Protein AF-A0A969EBZ7-F1 (afdb_monomer_lite)

Secondary structure (DSSP, 8-state):
----TTTS-HHHHHHHHHHHHHHHHHHHGGGB--STT-SEEEE-TTT-PEEEEEEESSTT---HHHHHHHHHHHHHHHHHHHHTT----GGGEEEEESSS-GGG--HHHHHHHHHH---EEETHHHHHHHHS-TTHHHHHHHHHHHHHHSTT-HHHHHHHHHHHHHSHHHHTS--

Structure (mmCIF, N/CA/C/O backbone):
data_AF-A0A969EBZ7-F1
#
_entry.id   AF-A0A969EBZ7-F1
#
loop_
_atom_site.group_PDB
_atom_site.id
_atom_site.type_symbol
_atom_site.label_atom_id
_atom_site.label_alt_id
_atom_site.label_comp_id
_atom_site.label_asym_id
_atom_site.label_entity_id
_atom_site.label_seq_id
_atom_site.pdbx_PDB_ins_code
_atom_site.Cartn_x
_atom_site.Cartn_y
_atom_site.Cartn_z
_atom_site.occupancy
_atom_site.B_iso_or_equiv
_atom_site.auth_seq_id
_atom_site.auth_comp_id
_atom_site.auth_asym_id
_atom_site.auth_atom_id
_atom_site.pdbx_PDB_model_num
ATOM 1 N N . ALA A 1 1 ? -20.236 5.797 1.857 1.00 33.62 1 ALA A N 1
ATOM 2 C CA . ALA A 1 1 ? -20.352 7.148 2.443 1.00 33.62 1 ALA A CA 1
ATOM 3 C C . ALA A 1 1 ? -20.064 7.073 3.938 1.00 33.62 1 ALA A C 1
ATOM 5 O O . ALA A 1 1 ? -20.933 7.345 4.766 1.00 33.62 1 ALA A O 1
ATOM 6 N N . LEU A 1 2 ? -18.839 6.687 4.295 1.00 38.44 2 LEU A N 1
ATOM 7 C CA . LEU A 1 2 ? -18.379 6.766 5.678 1.00 38.44 2 LEU A CA 1
ATOM 8 C C . LEU A 1 2 ? -17.879 8.194 5.915 1.00 38.44 2 LEU A C 1
ATOM 10 O O . LEU A 1 2 ? -16.693 8.497 5.836 1.00 38.44 2 LEU A O 1
ATOM 14 N N . ILE A 1 3 ? -18.817 9.099 6.211 1.00 38.22 3 ILE A N 1
ATOM 15 C CA . ILE A 1 3 ? -18.550 10.498 6.589 1.00 38.22 3 ILE A CA 1
ATOM 16 C C . ILE A 1 3 ? -18.019 10.567 8.036 1.00 38.22 3 ILE A C 1
ATOM 18 O O . ILE A 1 3 ? -18.500 11.347 8.850 1.00 38.22 3 ILE A O 1
ATOM 22 N N . TYR A 1 4 ? -17.050 9.732 8.403 1.00 45.06 4 TYR A N 1
ATOM 23 C CA . TYR A 1 4 ? -16.485 9.756 9.754 1.00 45.06 4 TYR A CA 1
ATOM 24 C C . TYR A 1 4 ? -15.332 10.765 9.892 1.00 45.06 4 TYR A C 1
ATOM 26 O O . TYR A 1 4 ? -15.375 11.560 10.826 1.00 45.06 4 TYR A O 1
ATOM 34 N N . PRO A 1 5 ? -14.375 10.913 8.952 1.00 42.06 5 PRO A N 1
ATOM 35 C CA . PRO A 1 5 ? -13.277 11.866 9.156 1.00 42.06 5 PRO A CA 1
ATOM 36 C C . PRO A 1 5 ? -13.705 13.340 9.084 1.00 42.06 5 PRO A C 1
ATOM 38 O O . PRO A 1 5 ? -13.056 14.200 9.670 1.00 42.06 5 PRO A O 1
ATOM 41 N N . ARG A 1 6 ? -14.796 13.650 8.367 1.00 38.72 6 ARG A N 1
ATOM 42 C CA . ARG A 1 6 ? -15.255 15.034 8.134 1.00 38.72 6 ARG A CA 1
ATOM 43 C C . ARG A 1 6 ? -16.079 15.634 9.279 1.00 38.72 6 ARG A C 1
ATOM 45 O O . ARG A 1 6 ? -16.202 16.853 9.330 1.00 38.72 6 ARG A O 1
ATOM 52 N N . ILE A 1 7 ? -16.660 14.809 10.154 1.00 38.16 7 ILE A N 1
ATOM 53 C CA . ILE A 1 7 ? -17.591 15.250 11.216 1.00 38.16 7 ILE A CA 1
ATOM 54 C C . ILE A 1 7 ? -16.922 15.243 12.600 1.00 38.16 7 ILE A C 1
ATOM 56 O O . ILE A 1 7 ? -17.387 15.899 13.531 1.00 38.16 7 ILE A O 1
ATOM 60 N N . LEU A 1 8 ? -15.804 14.539 12.746 1.00 41.19 8 LEU A N 1
ATOM 61 C CA . LEU A 1 8 ? -15.119 14.389 14.019 1.00 41.19 8 LEU A CA 1
ATOM 62 C C . LEU A 1 8 ? -14.197 15.596 14.258 1.00 41.19 8 LEU A C 1
ATOM 64 O O . LEU A 1 8 ? -13.356 15.923 13.426 1.00 41.19 8 LEU A O 1
ATOM 68 N N . GLY A 1 9 ? -14.398 16.299 15.380 1.00 42.69 9 GLY A N 1
ATOM 69 C CA . GLY A 1 9 ? -13.588 17.459 15.766 1.00 42.69 9 GLY A CA 1
ATOM 70 C C . GLY A 1 9 ? -12.095 17.122 15.864 1.00 42.69 9 GLY A C 1
ATOM 71 O O . GLY A 1 9 ? -11.720 15.959 16.004 1.00 42.69 9 GLY A O 1
ATOM 72 N N . THR A 1 10 ? -11.233 18.141 15.841 1.00 48.06 10 THR A N 1
ATOM 73 C CA . THR A 1 10 ? -9.763 17.998 15.751 1.00 48.06 10 THR A CA 1
ATOM 74 C C . THR A 1 10 ? -9.150 17.016 16.761 1.00 48.06 10 THR A C 1
ATOM 76 O O . THR A 1 10 ? -8.208 16.297 16.421 1.00 48.06 10 THR A O 1
ATOM 79 N N . SER A 1 11 ? -9.694 16.925 17.980 1.00 41.00 11 SER A N 1
ATOM 80 C CA . SER A 1 11 ? -9.238 15.977 19.010 1.00 41.00 11 SER A CA 1
ATOM 81 C C . SER A 1 11 ? -9.537 14.513 18.670 1.00 41.00 11 SER A C 1
ATOM 83 O O . SER A 1 11 ? -8.708 13.648 18.940 1.00 41.00 11 SER A O 1
ATOM 85 N N . ILE A 1 12 ? -10.680 14.236 18.035 1.00 48.03 12 ILE A N 1
ATOM 86 C CA . ILE A 1 12 ? -11.073 12.886 17.619 1.00 48.03 12 ILE A CA 1
ATOM 87 C C . ILE A 1 12 ? -10.317 12.481 16.350 1.00 48.03 12 ILE A C 1
ATOM 89 O O . ILE A 1 12 ? -9.867 11.347 16.243 1.00 48.03 12 ILE A O 1
ATOM 93 N N . THR A 1 13 ? -10.090 13.407 15.412 1.00 52.62 13 THR A N 1
ATOM 94 C CA . THR A 1 13 ? -9.225 13.146 14.247 1.00 52.62 13 THR A CA 1
ATOM 95 C C . THR A 1 13 ? -7.808 12.755 14.678 1.00 52.62 13 THR A C 1
ATOM 97 O O . THR A 1 13 ? -7.192 11.881 14.070 1.00 52.62 13 THR A O 1
ATOM 100 N N . THR A 1 14 ? -7.297 13.377 15.747 1.00 57.00 14 THR A N 1
ATOM 101 C CA . THR A 1 14 ? -5.951 13.103 16.271 1.00 57.00 14 THR A CA 1
ATOM 102 C C . THR A 1 14 ? -5.884 11.747 16.980 1.00 57.00 14 THR A C 1
ATOM 104 O O . THR A 1 14 ? -4.997 10.958 16.664 1.00 57.00 14 THR A O 1
ATOM 107 N N . SER A 1 15 ? -6.835 11.425 17.871 1.00 60.69 15 SER A N 1
ATOM 108 C CA . SER A 1 15 ? -6.865 10.112 18.542 1.00 60.69 15 SER A CA 1
ATOM 109 C C . SER A 1 15 ? -7.105 8.967 17.558 1.00 60.69 15 SER A C 1
ATOM 111 O O . SER A 1 15 ? -6.433 7.942 17.629 1.00 60.69 15 SER A O 1
ATOM 113 N N . PHE A 1 16 ? -7.992 9.171 16.583 1.00 65.38 16 PHE A N 1
ATOM 114 C CA . PHE A 1 16 ? -8.244 8.230 15.497 1.00 65.38 16 PHE A CA 1
ATOM 115 C C . PHE A 1 16 ? -6.973 7.963 14.682 1.00 65.38 16 PHE A C 1
ATOM 117 O O . PHE A 1 16 ? -6.624 6.809 14.450 1.00 65.38 16 PHE A O 1
ATOM 124 N N . GLY A 1 17 ? -6.245 9.019 14.300 1.00 64.38 17 GLY A N 1
ATOM 125 C CA . GLY A 1 17 ? -4.973 8.907 13.584 1.00 64.38 17 GLY A CA 1
ATOM 126 C C . GLY A 1 17 ? -3.905 8.137 14.366 1.00 64.38 17 GLY A C 1
ATOM 127 O O . GLY A 1 17 ? -3.224 7.284 13.802 1.00 64.38 17 GLY A O 1
ATOM 128 N N . THR A 1 18 ? -3.779 8.383 15.672 1.00 69.12 18 THR A N 1
ATOM 129 C CA . THR A 1 18 ? -2.832 7.649 16.527 1.00 69.12 18 THR A CA 1
ATOM 130 C C . THR A 1 18 ? -3.234 6.182 16.704 1.00 69.12 18 THR A C 1
ATOM 132 O O . THR A 1 18 ? -2.385 5.300 16.591 1.00 69.12 18 THR A O 1
ATOM 135 N N . ASN A 1 19 ? -4.519 5.903 16.928 1.00 70.50 19 ASN A N 1
ATOM 136 C CA . ASN A 1 19 ? -5.019 4.545 17.144 1.00 70.50 19 ASN A CA 1
ATOM 137 C C . ASN A 1 19 ? -4.947 3.696 15.875 1.00 70.50 19 ASN A C 1
ATOM 139 O O . ASN A 1 19 ? -4.503 2.551 15.938 1.00 70.50 19 ASN A O 1
ATOM 143 N N . ILE A 1 20 ? -5.313 4.260 14.717 1.00 74.19 20 ILE A N 1
ATOM 144 C CA . ILE A 1 20 ? -5.194 3.540 13.449 1.00 74.19 20 ILE A CA 1
ATOM 145 C C . ILE A 1 20 ? -3.736 3.251 13.129 1.00 74.19 20 ILE A C 1
ATOM 147 O O . ILE A 1 20 ? -3.430 2.165 12.656 1.00 74.19 20 ILE A O 1
ATOM 151 N N . GLN A 1 21 ? -2.824 4.174 13.443 1.00 72.81 21 GLN A N 1
ATOM 152 C CA . GLN A 1 21 ? -1.398 3.959 13.245 1.00 72.81 21 GLN A CA 1
ATOM 153 C C . GLN A 1 21 ? -0.845 2.872 14.174 1.00 72.81 21 GLN A C 1
ATOM 155 O O . GLN A 1 21 ? -0.096 2.024 13.701 1.00 72.81 21 GLN A O 1
ATOM 160 N N . LYS A 1 22 ? -1.241 2.845 15.457 1.00 74.31 22 LYS A N 1
ATOM 161 C CA . LYS A 1 22 ? -0.858 1.773 16.396 1.00 74.31 22 LYS A CA 1
ATOM 162 C C . LYS A 1 22 ? -1.353 0.410 15.904 1.00 74.31 22 LYS A C 1
ATOM 164 O O . LYS A 1 22 ? -0.544 -0.490 15.733 1.00 74.31 22 LYS A O 1
ATOM 169 N N . PHE A 1 23 ? -2.642 0.301 15.575 1.00 72.56 23 PHE A N 1
ATOM 170 C CA . PHE A 1 23 ? -3.223 -0.935 15.043 1.00 72.56 23 PHE A CA 1
ATOM 171 C C . PHE A 1 23 ? -2.539 -1.393 13.755 1.00 72.56 23 PHE A C 1
ATOM 173 O O . PHE A 1 23 ? -2.209 -2.562 13.591 1.00 72.56 23 PHE A O 1
ATOM 180 N N . THR A 1 24 ? -2.319 -0.450 12.840 1.00 74.94 24 THR A N 1
ATOM 181 C CA . THR A 1 24 ? -1.652 -0.715 11.568 1.00 74.94 24 THR A CA 1
ATOM 182 C C . THR A 1 24 ? -0.252 -1.249 11.810 1.00 74.94 24 THR A C 1
ATOM 184 O O . THR A 1 24 ? 0.114 -2.229 11.184 1.00 74.94 24 THR A O 1
ATOM 187 N N . ASN A 1 25 ? 0.516 -0.654 12.723 1.00 77.62 25 ASN A N 1
ATOM 188 C CA . ASN A 1 25 ? 1.838 -1.167 13.053 1.00 77.62 25 ASN A CA 1
ATOM 189 C C . ASN A 1 25 ? 1.743 -2.58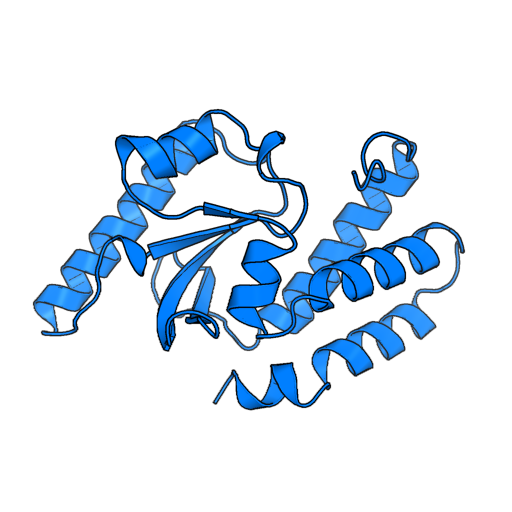7 13.620 1.00 77.62 25 ASN A C 1
ATOM 191 O O . ASN A 1 25 ? 2.406 -3.464 13.096 1.00 77.62 25 ASN A O 1
ATOM 195 N N . ASP A 1 26 ? 0.878 -2.841 14.603 1.00 76.69 26 ASP A N 1
ATOM 196 C CA . ASP A 1 26 ? 0.777 -4.163 15.239 1.00 76.69 26 ASP A CA 1
ATOM 197 C C . ASP A 1 26 ? 0.376 -5.272 14.245 1.00 76.69 26 ASP A C 1
ATOM 199 O O . ASP A 1 26 ? 0.912 -6.378 14.296 1.00 76.69 26 ASP A O 1
ATOM 203 N N . VAL A 1 27 ? -0.539 -4.980 13.313 1.00 78.44 27 VAL A N 1
ATOM 204 C CA . VAL A 1 27 ? -0.969 -5.938 12.280 1.00 78.44 27 VAL A CA 1
ATOM 205 C C . VAL A 1 27 ? 0.062 -6.068 11.160 1.00 78.44 27 VAL A C 1
ATOM 207 O O . VAL A 1 27 ? 0.324 -7.172 10.687 1.00 78.44 27 VAL A O 1
ATOM 210 N N . LEU A 1 28 ? 0.640 -4.952 10.710 1.00 84.19 28 LEU A N 1
ATOM 211 C CA . LEU A 1 28 ? 1.506 -4.921 9.531 1.00 84.19 28 LEU A CA 1
ATOM 212 C C . LEU A 1 28 ? 2.975 -5.240 9.832 1.00 84.19 28 LEU A C 1
ATOM 214 O O . LEU A 1 28 ? 3.701 -5.570 8.897 1.00 84.19 28 LEU A O 1
ATOM 218 N N . ASP A 1 29 ? 3.414 -5.212 11.094 1.00 83.44 29 ASP A N 1
ATOM 219 C CA . ASP A 1 29 ? 4.791 -5.558 11.490 1.00 83.44 29 ASP A CA 1
ATOM 220 C C . ASP A 1 29 ? 5.151 -6.997 11.084 1.00 83.44 29 ASP A C 1
ATOM 222 O O . ASP A 1 29 ? 6.257 -7.268 10.617 1.00 83.44 29 ASP A O 1
ATOM 226 N N . ALA A 1 30 ? 4.173 -7.910 11.131 1.00 84.50 30 ALA A N 1
ATOM 227 C CA . ALA A 1 30 ? 4.331 -9.290 10.669 1.00 84.50 30 ALA A CA 1
ATOM 228 C C . ALA A 1 30 ? 4.615 -9.413 9.156 1.00 84.50 30 ALA A C 1
ATOM 230 O O . ALA A 1 30 ? 5.097 -10.452 8.710 1.00 84.50 30 ALA A O 1
ATOM 231 N N . PHE A 1 31 ? 4.338 -8.366 8.375 1.00 89.50 31 PHE A N 1
ATOM 232 C CA . PHE A 1 31 ? 4.530 -8.315 6.923 1.00 89.50 31 PHE A CA 1
ATOM 233 C C . PHE A 1 31 ? 5.739 -7.464 6.516 1.00 89.50 31 PHE A C 1
ATOM 235 O O . PHE A 1 31 ? 5.920 -7.187 5.328 1.00 89.50 31 PHE A O 1
ATOM 242 N N . GLY A 1 32 ? 6.553 -7.023 7.481 1.00 91.56 32 GLY A N 1
ATOM 243 C CA . GLY A 1 32 ? 7.679 -6.123 7.254 1.00 91.56 32 GLY A CA 1
ATOM 244 C C . GLY A 1 32 ? 8.603 -6.581 6.122 1.00 91.56 32 GLY A C 1
ATOM 245 O O . GLY A 1 32 ? 9.023 -7.738 6.045 1.00 91.56 32 GLY A O 1
ATOM 246 N N . SER A 1 33 ? 8.943 -5.654 5.228 1.00 92.50 33 SER A N 1
ATOM 247 C CA . SER A 1 33 ? 9.839 -5.923 4.106 1.00 92.50 33 SER A CA 1
ATOM 248 C C . SER A 1 33 ? 11.302 -5.653 4.462 1.00 92.50 33 SER A C 1
ATOM 250 O O . SER A 1 33 ? 11.644 -4.704 5.164 1.00 92.50 33 SER A O 1
ATOM 252 N N . THR A 1 34 ? 12.203 -6.468 3.908 1.00 91.38 34 THR A N 1
ATOM 253 C CA . THR A 1 34 ? 13.654 -6.193 3.914 1.00 91.38 34 THR A CA 1
ATOM 254 C C . THR A 1 34 ? 14.115 -5.446 2.657 1.00 91.38 34 THR A C 1
ATOM 256 O O . THR A 1 34 ? 15.282 -5.062 2.541 1.00 91.38 34 THR A O 1
ATOM 259 N N . THR A 1 35 ? 13.209 -5.228 1.702 1.00 91.88 35 THR A N 1
ATOM 260 C CA . THR A 1 35 ? 13.480 -4.545 0.440 1.00 91.88 35 THR A CA 1
ATOM 261 C C . THR A 1 35 ? 13.493 -3.035 0.669 1.00 91.88 35 THR A C 1
ATOM 263 O O . THR A 1 35 ? 12.528 -2.449 1.146 1.00 91.88 35 THR A O 1
ATOM 266 N N . SER A 1 36 ? 14.594 -2.372 0.303 1.00 90.75 36 SER A N 1
ATOM 267 C CA . SER A 1 36 ? 14.738 -0.924 0.498 1.00 90.75 36 SER A CA 1
ATOM 268 C C . SER A 1 36 ? 13.611 -0.143 -0.185 1.00 90.75 36 SER A C 1
ATOM 270 O O . SER A 1 36 ? 13.403 -0.269 -1.393 1.00 90.75 36 SER A O 1
ATOM 272 N N . GLY A 1 37 ? 12.911 0.682 0.599 1.00 90.31 37 GLY A N 1
ATOM 273 C CA . GLY A 1 37 ? 11.814 1.503 0.097 1.00 90.31 37 GLY A CA 1
ATOM 274 C C . GLY A 1 37 ? 10.485 0.771 -0.065 1.00 90.31 37 GLY A C 1
ATOM 275 O O . GLY A 1 37 ? 9.598 1.299 -0.725 1.00 90.31 37 GLY A O 1
ATOM 276 N N . ILE A 1 38 ? 10.363 -0.428 0.502 1.00 96.44 38 ILE A N 1
ATOM 277 C CA . ILE A 1 38 ? 9.118 -1.176 0.649 1.00 96.44 38 ILE A CA 1
ATOM 278 C C . ILE A 1 38 ? 8.861 -1.307 2.150 1.00 96.44 38 ILE A C 1
ATOM 280 O O . ILE A 1 38 ? 9.783 -1.626 2.896 1.00 96.44 38 ILE A O 1
ATOM 284 N N . ASP A 1 39 ? 7.633 -1.041 2.589 1.00 94.56 39 ASP A N 1
ATOM 285 C CA . ASP A 1 39 ? 7.284 -1.160 4.008 1.00 94.56 39 ASP A CA 1
ATOM 286 C C . ASP A 1 39 ? 6.864 -2.595 4.327 1.00 94.56 39 ASP A C 1
ATOM 288 O O . ASP A 1 39 ? 7.362 -3.183 5.284 1.00 94.56 39 ASP A O 1
ATOM 292 N N . ILE A 1 40 ? 6.001 -3.183 3.486 1.00 95.44 40 ILE A N 1
ATOM 293 C CA . ILE A 1 40 ? 5.510 -4.554 3.664 1.00 95.44 40 ILE A CA 1
ATOM 294 C C . ILE A 1 40 ? 5.488 -5.363 2.368 1.00 95.44 40 ILE A C 1
ATOM 296 O O . ILE A 1 40 ? 5.355 -4.821 1.267 1.00 95.44 40 ILE A O 1
ATOM 300 N N . GLU A 1 41 ? 5.559 -6.682 2.515 1.00 96.06 41 GLU A N 1
ATOM 301 C CA . GLU A 1 41 ? 5.366 -7.661 1.449 1.00 96.06 41 GLU A CA 1
ATOM 302 C C . GLU A 1 41 ? 4.295 -8.678 1.859 1.00 96.06 41 GLU A C 1
ATOM 304 O O . GLU A 1 41 ? 4.346 -9.225 2.955 1.00 96.06 41 GLU A O 1
ATOM 309 N N . PHE A 1 42 ? 3.335 -8.961 0.977 1.00 95.56 42 PHE A N 1
ATOM 310 C CA . PHE A 1 42 ? 2.255 -9.916 1.255 1.00 95.56 42 PHE A CA 1
ATOM 311 C C . PHE A 1 42 ? 1.753 -10.581 -0.030 1.00 95.56 42 PHE A C 1
ATOM 313 O O . PHE A 1 42 ? 2.039 -10.105 -1.129 1.00 95.56 42 PHE A O 1
ATOM 320 N N . ILE A 1 43 ? 1.020 -11.688 0.092 1.00 96.69 43 ILE A N 1
ATOM 321 C CA . ILE A 1 43 ? 0.278 -12.276 -1.030 1.00 96.69 43 ILE A CA 1
ATOM 322 C C . ILE A 1 43 ? -1.100 -11.621 -1.077 1.00 96.69 43 ILE A C 1
ATOM 324 O O . ILE A 1 43 ? -1.856 -11.732 -0.115 1.00 96.69 43 ILE A O 1
ATOM 328 N N . ASP A 1 44 ? -1.421 -10.943 -2.178 1.00 96.50 44 ASP A N 1
ATOM 329 C CA . ASP A 1 44 ? -2.752 -10.367 -2.386 1.00 96.50 44 ASP A CA 1
ATOM 330 C C . ASP A 1 44 ? -3.783 -11.501 -2.461 1.00 96.50 44 ASP A C 1
ATOM 332 O O . ASP A 1 44 ? -3.680 -12.404 -3.290 1.00 96.50 44 ASP A O 1
ATOM 336 N N . GLN A 1 45 ? -4.763 -11.470 -1.564 1.00 97.19 45 GLN A N 1
ATOM 337 C CA . GLN A 1 45 ? -5.785 -12.505 -1.428 1.00 97.19 45 GLN A CA 1
ATOM 338 C C . GLN A 1 45 ? -6.808 -12.498 -2.571 1.00 97.19 45 GLN A C 1
ATOM 340 O O . GLN A 1 45 ? -7.554 -13.462 -2.734 1.00 97.19 45 GLN A O 1
ATOM 345 N N . VAL A 1 46 ? -6.831 -11.445 -3.392 1.00 96.44 46 VAL A N 1
ATOM 346 C CA . VAL A 1 46 ? -7.719 -11.315 -4.550 1.00 96.44 46 VAL A CA 1
ATOM 347 C C . VAL A 1 46 ? -7.069 -11.875 -5.815 1.00 96.44 46 VAL A C 1
ATOM 349 O O . VAL A 1 46 ? -7.727 -12.596 -6.565 1.00 96.44 46 VAL A O 1
ATOM 352 N N . ASP A 1 47 ? -5.797 -11.553 -6.082 1.00 95.81 47 ASP A N 1
ATOM 353 C CA . ASP A 1 47 ? -5.111 -11.975 -7.319 1.00 95.81 47 ASP A CA 1
ATOM 354 C C . ASP A 1 47 ? -4.039 -13.067 -7.133 1.00 95.81 47 ASP A C 1
ATOM 356 O O . ASP A 1 47 ? -3.609 -13.679 -8.114 1.00 95.81 47 ASP A O 1
ATOM 360 N N . GLY A 1 48 ? -3.644 -13.371 -5.895 1.00 95.69 48 GLY A N 1
ATOM 361 C CA . GLY A 1 48 ? -2.677 -14.412 -5.541 1.00 95.69 48 GLY A CA 1
ATOM 362 C C . GLY A 1 48 ? -1.214 -14.047 -5.806 1.00 95.69 48 GLY A C 1
ATOM 363 O O . GLY A 1 48 ? -0.338 -14.910 -5.703 1.00 95.69 48 GLY A O 1
ATOM 364 N N . HIS A 1 49 ? -0.916 -12.803 -6.184 1.00 95.50 49 HIS A N 1
ATOM 365 C CA . HIS A 1 49 ? 0.443 -12.361 -6.471 1.00 95.50 49 HIS A CA 1
ATOM 366 C C . HIS A 1 49 ? 1.111 -11.752 -5.239 1.00 95.50 49 HIS A C 1
ATOM 368 O O . HIS A 1 49 ? 0.480 -11.100 -4.408 1.00 95.50 49 HIS A O 1
ATOM 374 N N . LYS A 1 50 ? 2.437 -11.906 -5.151 1.00 96.00 50 LYS A N 1
ATOM 375 C CA . LYS A 1 50 ? 3.229 -11.219 -4.131 1.00 96.00 50 LYS A CA 1
ATOM 376 C C . LYS A 1 50 ? 3.295 -9.723 -4.435 1.00 96.00 50 LYS A C 1
ATOM 378 O O . LYS A 1 50 ? 3.786 -9.335 -5.493 1.00 96.00 50 LYS A O 1
ATOM 383 N N . LYS A 1 51 ? 2.855 -8.902 -3.487 1.00 97.38 51 LYS A N 1
ATOM 384 C CA . LYS A 1 51 ? 2.886 -7.442 -3.548 1.00 97.38 51 LYS A CA 1
ATOM 385 C C . LYS A 1 51 ? 4.026 -6.882 -2.714 1.00 97.38 51 LYS A C 1
ATOM 387 O O . LYS A 1 51 ? 4.352 -7.406 -1.652 1.00 97.38 51 LYS A O 1
ATOM 392 N N . TYR A 1 52 ? 4.597 -5.791 -3.202 1.00 97.50 52 TYR A N 1
ATOM 393 C CA . TYR A 1 52 ? 5.579 -4.967 -2.515 1.00 97.50 52 TYR A CA 1
ATOM 394 C C . TYR A 1 52 ? 4.937 -3.605 -2.314 1.00 97.50 52 TYR A C 1
ATOM 396 O O . TYR A 1 52 ? 4.670 -2.877 -3.274 1.00 97.50 52 TYR A O 1
ATOM 404 N N . CYS A 1 53 ? 4.626 -3.296 -1.064 1.00 97.38 53 CYS A N 1
ATOM 405 C CA . CYS A 1 53 ? 3.754 -2.193 -0.723 1.00 97.38 53 CYS A CA 1
ATOM 406 C C . CYS A 1 53 ? 4.509 -1.103 0.034 1.00 97.38 53 CYS A C 1
ATOM 408 O O . CYS A 1 53 ? 5.163 -1.360 1.047 1.00 97.38 53 CYS A O 1
ATOM 410 N N . GLN A 1 54 ? 4.365 0.134 -0.437 1.00 96.69 54 GLN A N 1
ATOM 411 C CA . GLN A 1 54 ? 4.641 1.315 0.375 1.00 96.69 54 GLN A CA 1
ATOM 412 C C . GLN A 1 54 ? 3.334 1.753 1.047 1.00 96.69 54 GLN A C 1
ATOM 414 O O . GLN A 1 54 ? 2.328 1.985 0.375 1.00 96.69 54 GLN A O 1
ATOM 419 N N . LEU A 1 55 ? 3.352 1.894 2.367 1.00 93.69 55 LEU A N 1
ATOM 420 C CA . LEU A 1 55 ? 2.208 2.290 3.170 1.00 93.69 55 LEU A CA 1
ATOM 421 C C . LEU A 1 55 ? 2.123 3.805 3.317 1.00 93.69 55 LEU A C 1
ATOM 423 O O . LEU A 1 55 ? 3.120 4.524 3.452 1.00 93.69 55 LEU A O 1
ATOM 427 N N . LYS A 1 56 ? 0.890 4.301 3.329 1.00 91.50 56 LYS A N 1
ATOM 428 C CA . LYS A 1 56 ? 0.565 5.683 3.662 1.00 91.50 56 LYS A CA 1
ATOM 429 C C . LYS A 1 56 ? -0.677 5.723 4.528 1.00 91.50 56 LYS A C 1
ATOM 431 O O . LYS A 1 56 ? -1.639 5.007 4.285 1.00 91.50 56 LYS A O 1
ATOM 436 N N . ALA A 1 57 ? -0.667 6.590 5.536 1.00 85.69 57 ALA A N 1
ATOM 437 C CA . ALA A 1 57 ? -1.772 6.651 6.481 1.00 85.69 57 ALA A CA 1
ATOM 438 C C . ALA A 1 57 ? -3.089 7.045 5.787 1.00 85.69 57 ALA A C 1
ATOM 440 O O . ALA A 1 57 ? -4.099 6.390 6.001 1.00 85.69 57 ALA A O 1
ATOM 441 N N . GLY A 1 58 ? -3.082 8.064 4.920 1.00 86.69 58 GLY A N 1
ATOM 442 C CA . GLY A 1 58 ? -4.321 8.607 4.363 1.00 86.69 58 GLY A CA 1
ATOM 443 C C . GLY A 1 58 ? -4.198 9.207 2.961 1.00 86.69 58 GLY A C 1
ATOM 444 O O . GLY A 1 58 ? -3.105 9.316 2.395 1.00 86.69 58 GLY A O 1
ATOM 445 N N . PRO A 1 59 ? -5.323 9.667 2.393 1.00 87.00 59 PRO A N 1
ATOM 446 C CA . PRO A 1 59 ? -5.434 9.979 0.969 1.00 87.00 59 PRO A CA 1
ATOM 447 C C . PRO A 1 59 ? -4.751 11.294 0.555 1.00 87.00 59 PRO A C 1
ATOM 449 O O . PRO A 1 59 ? -4.617 11.590 -0.632 1.00 87.00 59 PRO A O 1
ATOM 452 N N . ASN A 1 60 ? -4.257 12.077 1.519 1.00 87.81 60 ASN A N 1
ATOM 453 C CA . ASN A 1 60 ? -3.623 13.381 1.297 1.00 87.81 60 ASN A CA 1
ATOM 454 C C . ASN A 1 60 ? -2.227 13.494 1.940 1.00 87.81 60 ASN A C 1
ATOM 456 O O . ASN A 1 60 ? -1.779 14.588 2.266 1.00 87.81 60 ASN A O 1
ATOM 460 N N . THR A 1 61 ? -1.533 12.369 2.146 1.00 87.44 61 THR A N 1
ATOM 461 C CA . THR A 1 61 ? -0.234 12.340 2.849 1.00 87.44 61 THR A CA 1
ATOM 462 C C . THR A 1 61 ? 0.995 12.371 1.938 1.00 87.44 61 THR A C 1
ATOM 464 O O . THR A 1 61 ? 2.106 12.297 2.451 1.00 87.44 61 THR A O 1
ATOM 467 N N . LEU A 1 62 ? 0.827 12.425 0.612 1.00 90.88 62 LEU A N 1
ATOM 468 C CA . LEU A 1 62 ? 1.944 12.508 -0.335 1.00 90.88 62 LEU A CA 1
ATOM 469 C C . LEU A 1 62 ? 2.160 13.937 -0.813 1.00 90.88 62 LEU A C 1
ATOM 471 O O . LEU A 1 62 ? 1.204 14.648 -1.123 1.00 90.88 62 LEU A O 1
ATOM 475 N N . ASN A 1 63 ? 3.425 14.305 -0.969 1.00 93.06 63 ASN A N 1
ATOM 476 C CA . ASN A 1 63 ? 3.859 15.460 -1.739 1.00 93.06 63 ASN A CA 1
ATOM 477 C C . ASN A 1 63 ? 4.538 15.024 -3.057 1.00 93.06 63 ASN A C 1
ATOM 479 O O . ASN A 1 63 ? 4.625 13.841 -3.394 1.00 93.06 63 ASN A O 1
ATOM 483 N N . LYS A 1 64 ? 5.010 15.998 -3.845 1.00 92.25 64 LYS A N 1
ATOM 484 C CA . LYS A 1 64 ? 5.658 15.748 -5.142 1.00 92.25 64 LYS A CA 1
ATOM 485 C C . LYS A 1 64 ? 6.942 14.916 -5.025 1.00 92.25 64 LYS A C 1
ATOM 487 O O . LYS A 1 64 ? 7.172 14.067 -5.883 1.00 92.25 64 LYS A O 1
ATOM 492 N N . ASP A 1 65 ? 7.756 15.167 -4.009 1.00 94.06 65 ASP A N 1
ATOM 493 C CA . ASP A 1 65 ? 9.052 14.510 -3.837 1.00 94.06 65 ASP A CA 1
ATOM 494 C C . ASP A 1 65 ? 8.872 13.069 -3.341 1.00 94.06 65 ASP A C 1
ATOM 496 O O . ASP A 1 65 ? 9.602 12.169 -3.770 1.00 94.06 65 ASP A O 1
ATOM 500 N N . ASP A 1 66 ? 7.831 12.816 -2.537 1.00 94.44 66 ASP A N 1
ATOM 501 C CA . ASP A 1 66 ? 7.439 11.460 -2.142 1.00 94.44 66 ASP A CA 1
ATOM 502 C C . ASP A 1 66 ? 7.100 10.602 -3.365 1.00 94.44 66 ASP A C 1
ATOM 504 O O . ASP A 1 66 ? 7.540 9.457 -3.455 1.00 94.44 66 ASP A O 1
ATOM 508 N N . VAL A 1 67 ? 6.356 11.157 -4.333 1.00 95.12 67 VAL A N 1
ATOM 509 C CA . VAL A 1 67 ? 5.991 10.449 -5.573 1.00 95.12 67 VAL A CA 1
ATOM 510 C C . VAL A 1 67 ? 7.241 9.964 -6.307 1.00 95.12 67 VAL A C 1
ATOM 512 O O . VAL A 1 67 ? 7.319 8.792 -6.672 1.00 95.12 67 VAL A O 1
ATOM 515 N N . GLU A 1 68 ? 8.226 10.840 -6.520 1.00 96.56 68 GLU A N 1
ATOM 516 C CA . GLU A 1 68 ? 9.450 10.454 -7.236 1.00 96.56 68 GLU A CA 1
ATOM 517 C C . GLU A 1 68 ? 10.275 9.433 -6.450 1.00 96.56 68 GLU A C 1
ATOM 519 O O . GLU A 1 68 ? 10.823 8.499 -7.038 1.00 96.56 68 GLU A O 1
ATOM 524 N N . THR A 1 69 ? 10.330 9.585 -5.126 1.00 96.56 69 THR A N 1
ATOM 525 C CA . THR A 1 69 ? 11.072 8.683 -4.240 1.00 96.56 69 THR A CA 1
ATOM 526 C C . THR A 1 69 ? 10.492 7.270 -4.281 1.00 96.56 69 THR A C 1
ATOM 528 O O . THR A 1 69 ? 11.219 6.315 -4.555 1.00 96.56 69 THR A O 1
ATOM 531 N N . ILE A 1 70 ? 9.174 7.133 -4.102 1.00 96.50 70 ILE A N 1
ATOM 532 C CA . ILE A 1 70 ? 8.475 5.838 -4.109 1.00 96.50 70 ILE A CA 1
ATOM 533 C C . ILE A 1 70 ? 8.635 5.149 -5.466 1.00 96.50 70 ILE A C 1
ATOM 535 O O . ILE A 1 70 ? 9.048 3.993 -5.543 1.00 96.50 70 ILE A O 1
ATOM 539 N N . VAL A 1 71 ? 8.397 5.878 -6.560 1.00 96.50 71 VAL A N 1
ATOM 540 C CA . VAL A 1 71 ? 8.575 5.344 -7.918 1.00 96.50 71 VAL A CA 1
ATOM 541 C C . VAL A 1 71 ? 10.030 4.922 -8.163 1.00 96.50 71 VAL A C 1
ATOM 543 O O . VAL A 1 71 ? 10.290 3.926 -8.843 1.00 96.50 71 VAL A O 1
ATOM 546 N N . GLY A 1 72 ? 10.999 5.661 -7.618 1.00 97.19 72 GLY A N 1
ATOM 547 C CA . GLY A 1 72 ? 12.418 5.314 -7.675 1.00 97.19 72 GLY A CA 1
ATOM 548 C C . GLY A 1 72 ? 12.741 3.993 -6.971 1.00 97.19 72 GLY A C 1
ATOM 549 O O . GLY A 1 72 ? 13.472 3.163 -7.531 1.00 97.19 72 GLY A O 1
ATOM 550 N N . HIS A 1 73 ? 12.167 3.771 -5.787 1.00 97.00 73 HIS A N 1
ATOM 551 C CA . HIS A 1 73 ? 12.282 2.509 -5.055 1.00 97.00 73 HIS A CA 1
ATOM 552 C C . HIS A 1 73 ? 11.653 1.355 -5.840 1.00 97.00 73 HIS A C 1
ATOM 554 O O . HIS A 1 73 ? 12.345 0.384 -6.139 1.00 97.00 73 HIS A O 1
ATOM 560 N N . PHE A 1 74 ? 10.411 1.505 -6.307 1.00 97.44 74 PHE A N 1
ATOM 561 C CA . PHE A 1 74 ? 9.709 0.483 -7.094 1.00 97.44 74 PHE A CA 1
ATOM 562 C C . PHE A 1 74 ? 10.486 0.069 -8.348 1.00 97.44 74 PHE A C 1
ATOM 564 O O . PHE A 1 74 ? 10.717 -1.117 -8.594 1.00 97.44 74 PHE A O 1
ATOM 571 N N . LYS A 1 75 ? 10.995 1.040 -9.117 1.00 96.62 75 LYS A N 1
ATOM 572 C CA . LYS A 1 75 ? 11.843 0.765 -10.290 1.00 96.62 75 LYS A CA 1
ATOM 573 C C . LYS A 1 75 ? 13.116 0.004 -9.922 1.00 96.62 75 LYS A C 1
ATOM 575 O O . LYS A 1 75 ? 13.563 -0.855 -10.685 1.00 96.62 75 LYS A O 1
ATOM 580 N N . SER A 1 76 ? 13.718 0.330 -8.781 1.00 95.50 76 SER A N 1
ATOM 581 C CA . SER A 1 76 ? 14.934 -0.332 -8.307 1.00 95.50 76 SER A CA 1
ATOM 582 C C . SER A 1 76 ? 14.658 -1.772 -7.874 1.00 95.50 76 SER A C 1
ATOM 584 O O . SER A 1 76 ? 15.419 -2.658 -8.266 1.00 95.50 76 SER A O 1
ATOM 586 N N . THR A 1 77 ? 13.545 -2.018 -7.180 1.00 95.38 77 THR A N 1
ATOM 587 C CA . THR A 1 77 ? 13.071 -3.356 -6.798 1.00 95.38 77 THR A CA 1
ATOM 588 C C . THR A 1 77 ? 12.794 -4.221 -8.023 1.00 95.38 77 THR A C 1
ATOM 590 O O . THR A 1 77 ? 13.349 -5.312 -8.139 1.00 95.38 77 THR A O 1
ATOM 593 N N . ILE A 1 78 ? 12.044 -3.711 -9.006 1.00 95.56 78 ILE A N 1
ATOM 594 C CA . ILE A 1 78 ? 11.775 -4.431 -10.263 1.00 95.56 78 ILE A CA 1
ATOM 595 C C . ILE A 1 78 ? 13.083 -4.765 -10.995 1.00 95.56 78 ILE A C 1
ATOM 597 O O . ILE A 1 78 ? 13.263 -5.876 -11.498 1.00 95.56 78 ILE A O 1
ATOM 601 N N . ARG A 1 79 ? 14.031 -3.820 -11.058 1.00 95.12 79 ARG A N 1
ATOM 602 C CA . ARG A 1 79 ? 15.342 -4.060 -11.681 1.00 95.12 79 ARG A CA 1
ATOM 603 C C . ARG A 1 79 ? 16.117 -5.155 -10.949 1.00 95.12 79 ARG A C 1
ATOM 605 O O . ARG A 1 79 ? 16.691 -6.017 -11.609 1.00 95.12 79 ARG A O 1
ATOM 612 N N . LEU A 1 80 ? 16.127 -5.135 -9.617 1.00 93.56 80 LEU A N 1
ATOM 613 C CA . LEU A 1 80 ? 16.799 -6.150 -8.808 1.00 93.56 80 LEU A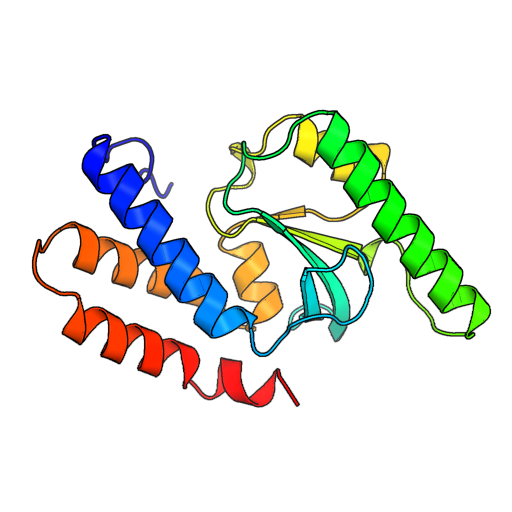 CA 1
ATOM 614 C C . LEU A 1 80 ? 16.161 -7.532 -8.993 1.00 93.56 80 LEU A C 1
ATOM 616 O O . LEU A 1 80 ? 16.882 -8.509 -9.187 1.00 93.56 80 LEU A O 1
ATOM 620 N N . ALA A 1 81 ? 14.831 -7.613 -8.999 1.00 92.75 81 ALA A N 1
ATOM 621 C CA . ALA A 1 81 ? 14.103 -8.851 -9.255 1.00 92.75 81 ALA A CA 1
ATOM 622 C C . ALA A 1 81 ? 14.480 -9.455 -10.616 1.00 92.75 81 ALA A C 1
ATOM 624 O O . ALA A 1 81 ? 14.825 -10.633 -10.694 1.00 92.75 81 ALA A O 1
ATOM 625 N N . ARG A 1 82 ? 14.541 -8.628 -11.670 1.00 93.81 82 ARG A N 1
ATOM 626 C CA . ARG A 1 82 ? 14.987 -9.054 -13.008 1.00 93.81 82 ARG A CA 1
ATOM 627 C C . ARG A 1 82 ? 16.412 -9.604 -13.011 1.00 93.81 82 ARG A C 1
ATOM 629 O O . ARG A 1 82 ? 16.649 -10.628 -13.643 1.00 93.81 82 ARG A O 1
ATOM 636 N N . THR A 1 83 ? 17.345 -8.961 -12.306 1.00 93.69 83 THR A N 1
ATOM 637 C CA . THR A 1 83 ? 18.730 -9.454 -12.171 1.00 93.69 83 THR A CA 1
ATOM 638 C C . THR A 1 83 ? 18.786 -10.835 -11.515 1.00 93.69 83 THR A C 1
ATOM 640 O O . THR A 1 83 ? 19.635 -11.645 -11.870 1.00 93.69 83 THR A O 1
ATOM 643 N N . ASN A 1 84 ? 17.858 -11.121 -10.600 1.00 91.94 84 ASN A N 1
ATOM 644 C CA . ASN A 1 84 ? 17.756 -12.401 -9.897 1.00 91.94 84 ASN A CA 1
ATOM 645 C C . ASN A 1 84 ? 16.784 -13.390 -10.567 1.00 91.94 84 ASN A C 1
ATOM 647 O O . ASN A 1 84 ? 16.433 -14.404 -9.972 1.00 91.94 84 ASN A O 1
ATOM 651 N N . ASN A 1 85 ? 16.346 -13.108 -11.800 1.00 92.12 85 ASN A N 1
ATOM 652 C CA . ASN A 1 85 ? 15.418 -13.940 -12.567 1.00 92.12 85 ASN A CA 1
ATOM 653 C C . ASN A 1 85 ? 14.072 -14.205 -11.851 1.00 92.12 85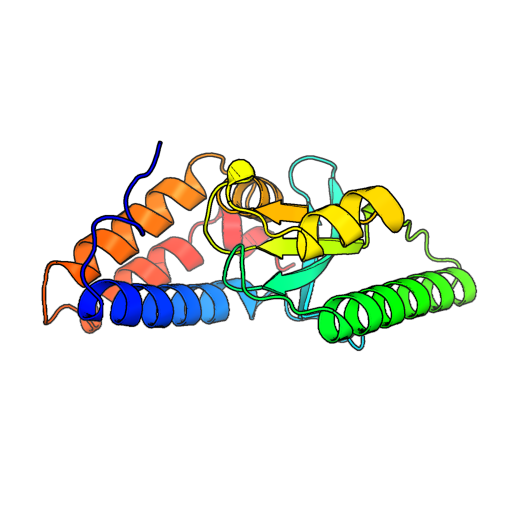 ASN A C 1
ATOM 655 O O . ASN A 1 85 ? 13.429 -15.232 -12.072 1.00 92.12 85 ASN A O 1
ATOM 659 N N . LEU A 1 86 ? 13.648 -13.264 -11.000 1.00 91.12 86 LEU A N 1
ATOM 660 C CA . LEU A 1 86 ? 12.349 -13.252 -10.335 1.00 91.12 86 LEU A CA 1
ATOM 661 C C . LEU A 1 86 ? 11.339 -12.472 -11.184 1.00 91.12 86 LEU A C 1
ATOM 663 O O . LEU A 1 86 ? 11.643 -11.400 -11.718 1.00 91.12 86 LEU A O 1
ATOM 667 N N . ARG A 1 87 ? 10.116 -12.996 -11.292 1.00 89.19 87 ARG A N 1
ATOM 668 C CA . ARG A 1 87 ? 9.010 -12.306 -11.962 1.00 89.19 87 ARG A CA 1
ATOM 669 C C . ARG A 1 87 ? 8.377 -11.313 -10.990 1.00 89.19 87 ARG A C 1
ATOM 671 O O . ARG A 1 87 ? 7.609 -11.711 -10.127 1.00 89.19 87 ARG A O 1
ATOM 678 N N . VAL A 1 88 ? 8.692 -10.037 -11.179 1.00 93.75 88 VAL A N 1
ATOM 679 C CA . VAL A 1 88 ? 8.069 -8.913 -10.474 1.00 93.75 88 VAL A CA 1
ATOM 680 C C . VAL A 1 88 ? 7.702 -7.854 -11.510 1.00 93.75 88 VAL A C 1
ATOM 682 O O . VAL A 1 88 ? 8.551 -7.428 -12.299 1.00 93.75 88 VAL A O 1
ATOM 685 N N . SER A 1 89 ? 6.428 -7.482 -11.548 1.00 93.00 89 SER A N 1
ATOM 686 C CA . SER A 1 89 ? 5.843 -6.548 -12.510 1.00 93.00 89 SER A CA 1
ATOM 687 C C . SER A 1 89 ? 5.481 -5.206 -11.864 1.00 93.00 89 SER A C 1
ATOM 689 O O . SER A 1 89 ? 5.668 -5.006 -10.665 1.00 93.00 89 SER A O 1
ATOM 691 N N . LEU A 1 90 ? 5.000 -4.257 -12.672 1.00 93.88 90 LEU A N 1
ATOM 692 C CA . LEU A 1 90 ? 4.546 -2.952 -12.179 1.00 93.88 90 LEU A CA 1
ATOM 693 C C . LEU A 1 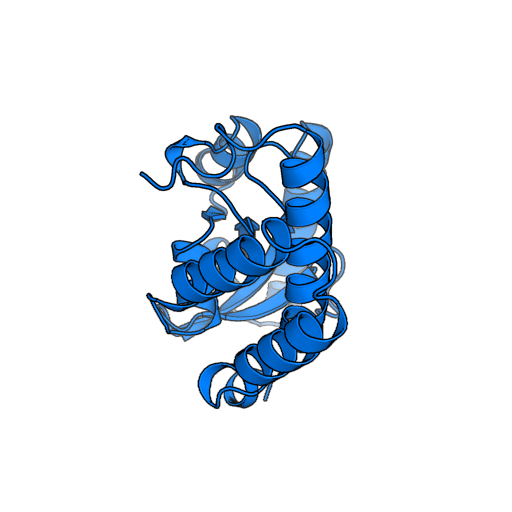90 ? 3.334 -3.082 -11.246 1.00 93.88 90 LEU A C 1
ATOM 695 O O . LEU A 1 90 ? 3.298 -2.386 -10.235 1.00 93.88 90 LEU A O 1
ATOM 699 N N . ASP A 1 91 ? 2.425 -4.015 -11.546 1.00 95.69 91 ASP A N 1
ATOM 700 C CA . ASP A 1 91 ? 1.199 -4.289 -10.778 1.00 95.69 91 ASP A CA 1
ATOM 701 C C . ASP A 1 91 ? 1.467 -4.996 -9.437 1.00 95.69 91 ASP A C 1
ATOM 703 O O . ASP A 1 91 ? 0.587 -5.098 -8.581 1.00 95.69 91 ASP A O 1
ATOM 707 N N . ASP A 1 92 ? 2.689 -5.500 -9.252 1.00 96.81 92 ASP A N 1
ATOM 708 C CA . ASP A 1 92 ? 3.146 -6.080 -7.990 1.00 96.81 92 ASP A CA 1
ATOM 709 C C . ASP A 1 92 ? 3.725 -5.000 -7.054 1.00 96.81 92 ASP A C 1
ATOM 711 O O . ASP A 1 92 ? 3.907 -5.257 -5.867 1.00 96.81 92 ASP A O 1
ATOM 715 N N . MET A 1 93 ? 4.005 -3.790 -7.562 1.00 97.88 93 MET A N 1
ATOM 716 C CA . MET A 1 93 ? 4.416 -2.632 -6.760 1.00 97.88 93 MET A CA 1
ATOM 717 C C . MET A 1 93 ? 3.203 -1.745 -6.482 1.00 97.88 93 MET A C 1
ATOM 719 O O . MET A 1 93 ? 2.696 -1.089 -7.396 1.00 97.88 93 MET A O 1
ATOM 723 N N . ILE A 1 94 ? 2.756 -1.689 -5.232 1.00 97.94 94 ILE A N 1
ATOM 724 C CA . ILE A 1 94 ? 1.507 -1.009 -4.874 1.00 97.94 94 ILE A CA 1
ATOM 725 C C . ILE A 1 94 ? 1.712 0.047 -3.794 1.00 97.94 94 ILE A C 1
ATOM 727 O O . ILE A 1 94 ? 2.668 0.008 -3.017 1.00 97.94 94 ILE A O 1
ATOM 731 N N . ILE A 1 95 ? 0.758 0.967 -3.702 1.00 97.75 95 ILE A N 1
ATOM 732 C CA . ILE A 1 95 ? 0.616 1.842 -2.541 1.00 97.75 95 ILE A CA 1
ATOM 733 C C . ILE A 1 95 ? -0.637 1.454 -1.775 1.00 97.75 95 ILE A C 1
ATOM 735 O O . ILE A 1 95 ? -1.738 1.504 -2.322 1.00 97.75 95 ILE A O 1
ATOM 739 N N . GLY A 1 96 ? -0.453 1.104 -0.505 1.00 96.31 96 GLY A N 1
ATOM 740 C CA . GLY A 1 96 ? -1.531 0.856 0.443 1.00 96.31 96 GLY A CA 1
ATOM 741 C C . GLY A 1 96 ? -1.840 2.118 1.235 1.00 96.31 96 GLY A C 1
ATOM 742 O O . GLY A 1 96 ? -0.989 2.620 1.972 1.00 96.31 96 GLY A O 1
ATOM 743 N N . VAL A 1 97 ? -3.053 2.645 1.085 1.00 93.50 97 VAL A N 1
ATOM 744 C CA . VAL A 1 97 ? -3.552 3.783 1.859 1.00 93.50 97 VAL A CA 1
ATOM 745 C C . VAL A 1 97 ? -4.479 3.260 2.952 1.00 93.50 97 VAL A C 1
ATOM 747 O O . VAL A 1 97 ? -5.554 2.742 2.665 1.00 93.50 97 VAL A O 1
ATOM 750 N N . ILE A 1 98 ? -4.059 3.391 4.208 1.00 89.69 98 ILE A N 1
ATOM 751 C CA . ILE A 1 98 ? -4.666 2.702 5.358 1.00 89.69 98 ILE A CA 1
ATOM 752 C C . ILE A 1 98 ? -6.128 3.095 5.598 1.00 89.69 98 ILE A C 1
ATOM 754 O O . ILE A 1 98 ? -6.946 2.237 5.936 1.00 89.69 98 ILE A O 1
ATOM 758 N N . TYR A 1 99 ? -6.468 4.376 5.437 1.00 85.94 99 TYR A N 1
ATOM 759 C CA . TYR A 1 99 ? -7.837 4.867 5.577 1.00 85.94 99 TYR A CA 1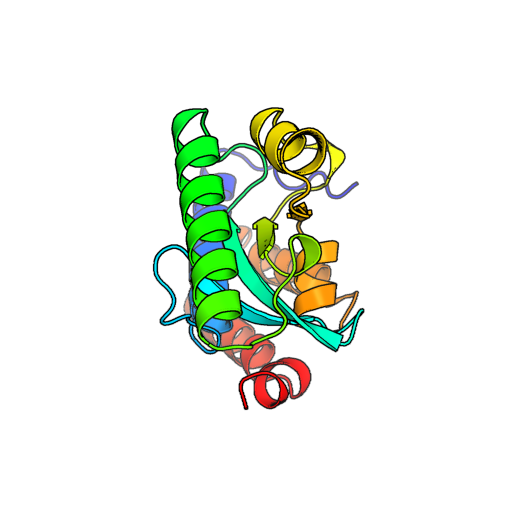
ATOM 760 C C . TYR A 1 99 ? -8.230 5.860 4.481 1.00 85.94 99 TYR A C 1
ATOM 762 O O . TYR A 1 99 ? -7.379 6.522 3.889 1.00 85.94 99 TYR A O 1
ATOM 770 N N . GLY A 1 100 ? -9.540 6.014 4.278 1.00 86.31 100 GLY A N 1
ATOM 771 C CA . GLY A 1 100 ? -10.139 6.927 3.302 1.00 86.31 100 GLY A CA 1
ATOM 772 C C . GLY A 1 100 ? -10.913 6.186 2.215 1.00 86.31 100 GLY A C 1
ATOM 773 O O . GLY A 1 100 ? -10.993 4.958 2.225 1.00 86.31 100 GLY A O 1
ATOM 774 N N . GLU A 1 101 ? -11.478 6.946 1.280 1.00 87.75 101 GLU A N 1
ATOM 775 C CA . GLU A 1 101 ? -12.140 6.427 0.080 1.00 87.75 101 GLU A CA 1
ATOM 776 C C . GLU A 1 101 ? -11.324 6.818 -1.176 1.00 87.75 101 GLU A C 1
ATOM 778 O O . GLU A 1 101 ? -10.527 7.761 -1.154 1.00 87.75 101 GLU A O 1
ATOM 783 N N . SER A 1 102 ? -11.501 6.098 -2.290 1.00 88.81 102 SER A N 1
ATOM 784 C CA . SER A 1 102 ? -10.800 6.369 -3.564 1.00 88.81 102 SER A CA 1
ATOM 785 C C . SER A 1 102 ? -11.007 7.788 -4.075 1.00 88.81 102 SER A C 1
ATOM 787 O O . SER A 1 102 ? -10.087 8.387 -4.632 1.00 88.81 102 SER A O 1
ATOM 789 N N . ASP A 1 103 ? -12.195 8.335 -3.839 1.00 89.06 103 ASP A N 1
ATOM 790 C CA . ASP A 1 103 ? -12.591 9.664 -4.296 1.00 89.06 103 ASP A CA 1
ATOM 791 C C . ASP A 1 103 ? -11.886 10.787 -3.514 1.00 89.06 103 ASP A C 1
ATOM 793 O O . ASP A 1 103 ? -11.838 11.927 -3.977 1.00 89.06 103 ASP A O 1
ATOM 797 N N . ASP A 1 104 ? -11.288 10.469 -2.359 1.00 87.00 104 ASP A N 1
ATOM 798 C CA . ASP A 1 104 ? -10.537 11.420 -1.535 1.00 87.00 104 ASP A CA 1
ATOM 799 C C . ASP A 1 104 ? -9.046 11.498 -1.908 1.00 87.00 104 ASP A C 1
ATOM 801 O O . ASP A 1 104 ? -8.327 12.359 -1.382 1.00 87.00 104 ASP A O 1
ATOM 805 N N . LEU A 1 105 ? -8.557 10.599 -2.776 1.00 91.25 105 LEU A N 1
ATOM 806 C CA . LEU A 1 105 ? -7.141 10.504 -3.135 1.00 91.25 105 LEU A CA 1
ATOM 807 C C . LEU 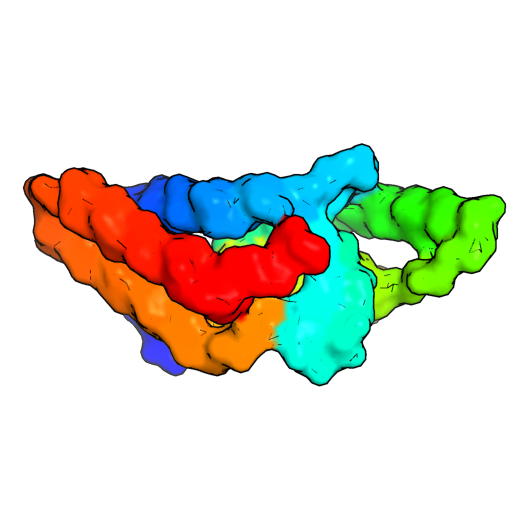A 1 105 ? -6.641 11.789 -3.804 1.00 91.25 105 LEU A C 1
ATOM 809 O O . LEU A 1 105 ? -7.141 12.231 -4.839 1.00 91.25 105 LEU A O 1
ATOM 813 N N . SER A 1 106 ? -5.574 12.359 -3.242 1.00 93.00 106 SER A N 1
ATOM 814 C CA . SER A 1 106 ? -4.918 13.531 -3.818 1.00 93.00 106 SER A CA 1
ATOM 815 C C . SER A 1 106 ? -4.386 13.261 -5.229 1.00 93.00 106 SER A C 1
ATOM 817 O O . SER A 1 106 ? -4.050 12.132 -5.605 1.00 93.00 106 SER A O 1
ATOM 819 N N . GLY A 1 107 ? -4.182 14.337 -5.995 1.00 94.69 107 GLY A N 1
ATOM 820 C CA . GLY A 1 107 ? -3.576 14.260 -7.328 1.00 94.69 107 GLY A CA 1
ATOM 821 C C . GLY A 1 107 ? -2.198 13.582 -7.354 1.00 94.69 107 GLY A C 1
ATOM 822 O O . GLY A 1 107 ? -1.796 13.063 -8.393 1.00 94.69 107 GLY A O 1
ATOM 823 N N . HIS A 1 108 ? -1.488 13.528 -6.222 1.00 96.06 108 HIS A N 1
ATOM 824 C CA . HIS A 1 108 ? -0.220 12.809 -6.098 1.00 96.06 108 HIS A CA 1
ATOM 825 C C . HIS A 1 108 ? -0.394 11.288 -6.216 1.00 96.06 108 HIS A C 1
ATOM 827 O O . HIS A 1 108 ? 0.375 10.655 -6.936 1.00 96.06 108 HIS A O 1
ATOM 833 N N . TYR A 1 109 ? -1.429 10.709 -5.602 1.00 94.94 109 TYR A N 1
ATOM 834 C CA . TYR A 1 109 ? -1.744 9.283 -5.754 1.00 94.94 109 TYR A CA 1
ATOM 835 C C . TYR A 1 109 ? -2.241 8.966 -7.163 1.00 94.94 109 TYR A C 1
ATOM 837 O O . TYR A 1 109 ? -1.772 8.016 -7.789 1.00 94.94 109 TYR A O 1
ATOM 845 N N . LEU A 1 110 ? -3.124 9.811 -7.705 1.00 93.12 110 LEU A N 1
ATOM 846 C CA . LEU A 1 110 ? -3.615 9.654 -9.077 1.00 93.12 110 LEU A CA 1
ATOM 847 C C . LEU A 1 110 ? -2.471 9.691 -10.092 1.00 93.12 110 LEU A C 1
ATOM 849 O O . LEU A 1 110 ? -2.493 8.966 -11.083 1.00 93.12 110 LEU A O 1
ATOM 853 N N . ARG A 1 111 ? -1.442 10.506 -9.843 1.00 95.06 111 ARG A N 1
ATOM 854 C CA . ARG A 1 111 ? -0.234 10.545 -10.667 1.00 95.06 111 ARG A CA 1
ATOM 855 C C . ARG A 1 111 ? 0.527 9.219 -10.638 1.00 95.06 111 ARG A C 1
ATOM 857 O O . ARG A 1 111 ? 0.971 8.775 -11.693 1.00 95.06 111 ARG A O 1
ATOM 864 N N . ILE A 1 112 ? 0.668 8.593 -9.470 1.00 94.12 112 ILE A N 1
ATOM 865 C CA . ILE A 1 112 ? 1.336 7.290 -9.329 1.00 94.12 112 ILE A CA 1
ATOM 866 C C . ILE A 1 112 ? 0.609 6.217 -10.142 1.00 94.12 112 ILE A C 1
ATOM 868 O O . ILE A 1 112 ? 1.240 5.536 -10.951 1.00 94.12 112 ILE A O 1
ATOM 872 N N . ASN A 1 113 ? -0.715 6.154 -10.024 1.00 92.12 113 ASN A N 1
ATOM 873 C CA . ASN A 1 113 ? -1.514 5.192 -10.774 1.00 92.12 113 ASN A CA 1
ATOM 874 C C . ASN A 1 113 ? -1.511 5.483 -12.287 1.00 92.12 113 ASN A C 1
ATOM 876 O O . ASN A 1 113 ? -1.155 4.636 -13.101 1.00 92.12 113 ASN A O 1
ATOM 880 N N . ASN A 1 114 ? -1.831 6.715 -12.689 1.00 93.19 114 ASN A N 1
ATOM 881 C CA . ASN A 1 114 ? -2.095 7.032 -14.095 1.00 93.19 114 ASN A CA 1
ATOM 882 C C . ASN A 1 114 ? -0.829 7.238 -14.939 1.00 93.19 114 ASN A C 1
ATOM 884 O O . ASN A 1 114 ? -0.845 6.929 -16.127 1.00 93.19 114 ASN A O 1
ATOM 888 N N . GLN A 1 115 ? 0.242 7.806 -14.368 1.00 93.94 115 GLN A N 1
ATOM 889 C CA . GLN A 1 115 ? 1.477 8.097 -15.117 1.00 93.94 115 GLN A CA 1
ATOM 890 C C . GLN A 1 115 ? 2.540 7.015 -14.951 1.00 93.94 115 GLN A C 1
ATOM 892 O O . GLN A 1 115 ? 3.316 6.783 -15.876 1.00 93.94 115 GLN A O 1
ATOM 897 N N . TYR A 1 116 ? 2.615 6.397 -13.771 1.00 93.69 116 TYR A N 1
ATOM 898 C CA . TYR A 1 116 ? 3.642 5.403 -13.462 1.00 93.69 116 TYR A CA 1
ATOM 899 C C . TYR A 1 116 ? 3.107 3.968 -13.435 1.00 93.69 116 TYR A C 1
ATOM 901 O O . TYR A 1 116 ? 3.917 3.047 -13.374 1.00 93.69 116 TYR A O 1
ATOM 909 N N . HIS A 1 117 ? 1.787 3.780 -13.564 1.00 94.69 117 HIS A N 1
ATOM 910 C CA . HIS A 1 117 ? 1.128 2.473 -13.652 1.00 94.69 117 HIS A CA 1
ATOM 911 C C . HIS A 1 117 ? 1.384 1.581 -12.431 1.00 94.69 117 HIS A C 1
ATOM 913 O O . HIS A 1 117 ? 1.549 0.374 -12.564 1.00 94.69 117 HIS A O 1
ATOM 919 N N . HIS A 1 118 ? 1.438 2.193 -11.247 1.00 96.69 118 HIS A N 1
ATOM 920 C CA . HIS A 1 118 ? 1.509 1.480 -9.974 1.00 96.69 118 HIS A CA 1
ATOM 921 C C . HIS A 1 118 ? 0.157 1.571 -9.256 1.00 96.69 118 HIS A C 1
ATOM 923 O O . HIS A 1 118 ? -0.288 2.695 -8.988 1.00 96.69 118 HIS A O 1
ATOM 929 N N . PRO A 1 119 ? -0.497 0.438 -8.943 1.00 97.25 119 PRO A N 1
ATOM 930 C CA . PRO A 1 119 ? -1.797 0.443 -8.285 1.00 97.25 119 PRO A CA 1
ATOM 931 C C . PRO A 1 119 ? -1.783 1.171 -6.937 1.00 97.25 119 PRO A C 1
ATOM 933 O O . PRO A 1 119 ? -0.820 1.100 -6.167 1.00 97.25 119 PRO A O 1
ATOM 936 N N . VAL A 1 120 ? -2.885 1.861 -6.642 1.00 97.56 120 VAL A N 1
ATOM 937 C CA . VAL A 1 120 ? -3.139 2.489 -5.343 1.00 97.56 120 VAL A CA 1
ATOM 938 C C . VAL A 1 120 ? -4.417 1.884 -4.784 1.00 97.56 120 VAL A C 1
ATOM 940 O O . VAL A 1 120 ? -5.488 2.080 -5.356 1.00 97.56 120 VAL A O 1
ATOM 943 N N . HIS A 1 121 ? -4.290 1.172 -3.671 1.00 97.25 121 HIS A N 1
ATOM 944 C CA . HIS A 1 121 ? -5.398 0.541 -2.964 1.00 97.25 121 HIS A CA 1
ATOM 945 C C . HIS A 1 121 ? -5.650 1.317 -1.675 1.00 97.25 121 HIS A C 1
ATOM 947 O O . HIS A 1 121 ? -4.707 1.644 -0.955 1.00 97.25 121 HIS A O 1
ATOM 953 N N . VAL A 1 122 ? -6.906 1.653 -1.385 1.00 94.81 122 VAL A N 1
ATOM 954 C CA . VAL A 1 122 ? -7.264 2.545 -0.271 1.00 94.81 122 VAL A CA 1
ATOM 955 C C . VAL A 1 122 ? -8.366 1.956 0.591 1.00 94.81 122 VAL A C 1
ATOM 957 O O . VAL A 1 122 ? -9.336 1.405 0.071 1.00 94.81 122 VAL A O 1
ATOM 960 N N . GLY A 1 123 ? -8.208 2.088 1.911 1.00 91.81 123 GLY A N 1
ATOM 961 C CA . GLY A 1 123 ? -9.191 1.667 2.899 1.00 91.81 123 GLY A CA 1
ATOM 962 C C . GLY A 1 123 ? -9.636 0.232 2.641 1.00 91.81 123 GLY A C 1
ATOM 963 O O . GLY A 1 123 ? -8.813 -0.683 2.617 1.00 91.81 123 GLY A O 1
ATOM 964 N N . GLN A 1 124 ? -10.932 0.052 2.395 1.00 92.38 124 GLN A N 1
ATOM 965 C CA . GLN A 1 124 ? -11.546 -1.257 2.185 1.00 92.38 124 GLN A CA 1
ATOM 966 C C . GLN A 1 124 ? -10.854 -2.108 1.115 1.00 92.38 124 GLN A C 1
ATOM 968 O O . GLN A 1 124 ? -10.616 -3.284 1.360 1.00 92.38 124 GLN A O 1
ATOM 973 N N . ASP A 1 125 ? -10.481 -1.532 -0.032 1.00 96.31 125 ASP A N 1
ATOM 974 C CA . ASP A 1 125 ? -9.836 -2.289 -1.116 1.00 96.31 125 ASP A CA 1
ATOM 975 C C . ASP A 1 125 ? -8.437 -2.776 -0.710 1.00 96.31 125 ASP A C 1
ATOM 977 O O . ASP A 1 125 ? -8.081 -3.924 -0.962 1.00 96.31 125 ASP A O 1
ATOM 981 N N . PHE A 1 126 ? -7.662 -1.946 -0.002 1.00 95.94 126 PHE A N 1
ATOM 982 C CA . PHE A 1 126 ? -6.356 -2.365 0.514 1.00 95.94 126 PHE A CA 1
ATOM 983 C C . PHE A 1 126 ? -6.489 -3.498 1.535 1.00 95.94 126 PHE A C 1
ATOM 985 O O . PHE A 1 126 ? -5.817 -4.520 1.417 1.00 95.94 126 PHE A O 1
ATOM 992 N N . TRP A 1 127 ? -7.375 -3.335 2.518 1.00 93.50 127 TRP A N 1
ATOM 993 C CA . TRP A 1 127 ? -7.547 -4.327 3.577 1.00 93.50 127 TRP A CA 1
ATOM 994 C C . TRP A 1 127 ? -8.156 -5.632 3.067 1.00 93.50 127 TRP A C 1
ATOM 996 O O . TRP A 1 127 ? -7.733 -6.693 3.515 1.00 93.50 127 TRP A O 1
ATOM 1006 N N . HIS A 1 128 ? -9.072 -5.585 2.099 1.00 96.06 128 HIS A N 1
ATOM 1007 C CA . HIS A 1 128 ? -9.602 -6.786 1.458 1.00 96.06 128 HIS A CA 1
ATOM 1008 C C . HIS A 1 128 ? -8.501 -7.550 0.712 1.00 96.06 128 HIS A C 1
ATOM 1010 O O . HIS A 1 128 ? -8.386 -8.760 0.862 1.00 96.06 128 HIS A O 1
ATOM 1016 N N . ARG A 1 129 ? -7.627 -6.857 -0.024 1.00 96.81 129 ARG A N 1
ATOM 1017 C CA . ARG A 1 129 ? -6.480 -7.493 -0.695 1.00 96.81 129 ARG A CA 1
ATOM 1018 C C . ARG A 1 129 ? -5.476 -8.081 0.276 1.00 96.81 129 ARG A C 1
ATOM 1020 O O . ARG A 1 129 ? -4.903 -9.128 -0.001 1.00 96.81 129 ARG A O 1
ATOM 1027 N N . LEU A 1 130 ? -5.250 -7.409 1.398 1.00 94.62 130 LEU A N 1
ATOM 1028 C CA . LEU A 1 130 ? -4.333 -7.899 2.414 1.00 94.62 130 LEU A CA 1
ATOM 1029 C C . LEU A 1 130 ? -4.901 -9.121 3.139 1.00 94.62 130 LEU A C 1
ATOM 1031 O O . LEU A 1 130 ? -4.178 -10.088 3.309 1.00 94.62 130 LEU A O 1
ATOM 1035 N N . THR A 1 131 ? -6.166 -9.076 3.562 1.00 93.31 131 THR A N 1
ATOM 1036 C CA . THR A 1 131 ? -6.749 -10.043 4.514 1.00 93.31 131 THR A CA 1
ATOM 1037 C C . THR A 1 131 ? -7.659 -11.091 3.877 1.00 93.31 131 THR A C 1
ATOM 1039 O O . THR A 1 131 ? -7.907 -12.128 4.478 1.00 93.31 131 THR A O 1
ATOM 1042 N N . GLY A 1 132 ? -8.192 -10.824 2.684 1.00 93.50 132 GLY A N 1
ATOM 1043 C CA . GLY A 1 132 ? -9.255 -11.617 2.063 1.00 93.50 132 GLY A CA 1
ATOM 1044 C C . GLY A 1 132 ? -10.658 -11.348 2.624 1.00 93.50 132 GLY A C 1
ATOM 1045 O O . GLY A 1 132 ? -11.629 -11.877 2.090 1.00 93.50 132 GLY A O 1
ATOM 1046 N N . ASP A 1 133 ? -10.799 -10.504 3.654 1.00 92.00 133 ASP A N 1
ATOM 1047 C CA . ASP A 1 133 ? -12.084 -10.169 4.278 1.00 92.00 133 ASP A CA 1
ATOM 1048 C C . ASP A 1 133 ? -12.559 -8.765 3.858 1.00 92.00 133 ASP A C 1
ATOM 1050 O O . ASP A 1 133 ? -12.040 -7.740 4.309 1.00 92.00 133 ASP A O 1
ATOM 1054 N N . GLU A 1 134 ? -13.601 -8.709 3.018 1.00 92.31 134 GLU A N 1
ATOM 1055 C CA . GLU A 1 134 ? -14.254 -7.460 2.589 1.00 92.31 134 GLU A CA 1
ATOM 1056 C C . GLU A 1 134 ? -14.782 -6.614 3.762 1.00 92.31 134 GLU A C 1
ATOM 1058 O O . GLU A 1 134 ? -14.884 -5.388 3.644 1.00 92.31 134 GLU A O 1
ATOM 1063 N N . GLY A 1 135 ? -15.110 -7.247 4.893 1.00 89.19 135 GLY A N 1
ATOM 1064 C CA . GLY A 1 135 ? -15.620 -6.602 6.100 1.00 89.19 135 GLY A CA 1
ATOM 1065 C C . GLY A 1 135 ? -14.537 -6.159 7.086 1.00 89.19 135 GLY A C 1
ATOM 1066 O O . GLY A 1 135 ? -14.859 -5.487 8.070 1.00 89.19 135 GLY A O 1
ATOM 1067 N N . PHE A 1 136 ? -13.262 -6.494 6.854 1.00 88.50 136 PHE A N 1
ATOM 1068 C CA . PHE A 1 136 ? -12.179 -6.190 7.796 1.00 88.50 136 PHE A CA 1
ATOM 1069 C C . PHE A 1 136 ? -12.064 -4.690 8.070 1.00 88.50 136 PHE A C 1
ATOM 1071 O O . PHE A 1 136 ? -11.982 -4.258 9.221 1.00 88.50 136 PHE A O 1
ATOM 1078 N N . TYR A 1 137 ? -12.113 -3.873 7.016 1.00 87.94 137 TYR A N 1
ATOM 1079 C CA . TYR A 1 137 ? -11.985 -2.424 7.150 1.00 87.94 137 TYR A CA 1
ATOM 1080 C C . TYR A 1 137 ? -13.135 -1.805 7.953 1.00 87.94 137 TYR A C 1
ATOM 1082 O O . TYR A 1 137 ? -12.908 -0.927 8.781 1.00 87.94 137 TYR A O 1
ATOM 1090 N N . GLU A 1 138 ? -14.366 -2.283 7.774 1.00 85.81 138 GLU A N 1
ATOM 1091 C CA . GLU A 1 138 ? -15.514 -1.794 8.543 1.00 85.81 138 GLU A CA 1
ATOM 1092 C C . GLU A 1 138 ? -15.392 -2.148 10.029 1.00 85.81 138 GLU A C 1
ATOM 1094 O O . GLU A 1 138 ? -15.628 -1.292 10.889 1.00 85.81 138 GLU A O 1
ATOM 1099 N N . LYS A 1 139 ? -14.960 -3.379 10.343 1.00 84.12 139 LYS A N 1
ATOM 1100 C CA . LYS A 1 139 ? -14.661 -3.809 11.719 1.00 84.12 139 LYS A CA 1
ATOM 1101 C C . LYS A 1 139 ? -13.576 -2.924 12.332 1.00 84.12 139 LYS A C 1
ATOM 1103 O O . LYS A 1 139 ? -13.759 -2.413 13.434 1.00 84.12 139 LYS A O 1
ATOM 1108 N N . LEU A 1 140 ? -12.496 -2.676 11.590 1.00 81.88 140 LEU A N 1
ATOM 1109 C CA . LEU A 1 140 ? -11.390 -1.821 12.012 1.00 81.88 140 LEU A CA 1
ATOM 1110 C C . LEU A 1 140 ? -11.865 -0.404 12.365 1.00 81.88 140 LEU A C 1
ATOM 1112 O O . LEU A 1 140 ? -11.601 0.096 13.459 1.00 81.88 140 LEU A O 1
ATOM 1116 N N . ILE A 1 141 ? -12.600 0.239 11.458 1.00 79.50 141 ILE A N 1
ATOM 1117 C CA . ILE A 1 141 ? -13.117 1.595 11.673 1.00 79.50 141 ILE A CA 1
ATOM 1118 C C . ILE A 1 141 ? -14.102 1.631 12.845 1.00 79.50 141 ILE A C 1
ATOM 1120 O O . ILE A 1 141 ? -14.089 2.589 13.616 1.00 79.50 141 ILE A O 1
ATOM 1124 N N . THR A 1 142 ? -14.913 0.586 13.017 1.00 79.94 142 THR A N 1
ATOM 1125 C CA . THR A 1 142 ? -15.856 0.472 14.138 1.00 79.94 142 THR A CA 1
ATOM 1126 C C . THR A 1 142 ? -15.128 0.406 15.479 1.00 79.94 142 THR A C 1
ATOM 1128 O O . THR A 1 142 ? -15.477 1.156 16.386 1.00 79.94 142 THR A O 1
ATOM 1131 N N . VAL A 1 143 ? -14.089 -0.428 15.590 1.00 75.88 143 VAL A N 1
ATOM 1132 C CA . VAL A 1 143 ? -13.287 -0.576 16.818 1.00 75.88 143 VAL A CA 1
ATOM 1133 C C . VAL A 1 143 ? -12.555 0.715 17.165 1.00 75.88 143 VAL A C 1
ATOM 1135 O O . VAL A 1 143 ? -12.572 1.165 18.308 1.00 75.88 143 VAL A O 1
ATOM 1138 N N . ILE A 1 144 ? -11.934 1.362 16.180 1.00 71.31 144 ILE A N 1
ATOM 1139 C CA . ILE A 1 144 ? -11.252 2.637 16.430 1.00 71.31 144 ILE A CA 1
ATOM 1140 C C . ILE A 1 144 ? -12.276 3.725 16.788 1.00 71.31 144 ILE A C 1
ATOM 1142 O O . ILE A 1 144 ? -12.020 4.561 17.656 1.00 71.31 144 ILE A O 1
ATOM 1146 N N . GLY A 1 145 ? -13.444 3.707 16.142 1.00 67.69 145 GLY A N 1
ATOM 1147 C CA . GLY A 1 145 ? -14.541 4.634 16.392 1.00 67.69 145 GLY A CA 1
ATOM 1148 C C . GLY A 1 145 ? -15.124 4.514 17.799 1.00 67.69 145 GLY A C 1
ATOM 1149 O O . GLY A 1 145 ? -15.336 5.541 18.441 1.00 67.69 145 GLY A O 1
ATOM 1150 N N . SER A 1 146 ? -15.338 3.296 18.307 1.00 66.44 146 SER A N 1
ATOM 1151 C CA . SER A 1 146 ? -15.842 3.084 19.671 1.00 66.44 146 SER A CA 1
ATOM 1152 C C . SER A 1 146 ? -14.855 3.601 20.718 1.00 66.44 146 SER A C 1
ATOM 1154 O O . SER A 1 146 ? -15.247 4.323 21.632 1.00 66.44 146 SER A O 1
ATOM 1156 N N . VAL A 1 147 ? -13.559 3.348 20.521 1.00 62.34 147 VAL A N 1
ATOM 1157 C CA . VAL A 1 147 ? -12.504 3.801 21.441 1.00 62.34 147 VAL A CA 1
ATOM 1158 C C . VAL A 1 147 ? -12.307 5.319 21.410 1.00 62.34 147 VAL A C 1
ATOM 1160 O O . VAL A 1 147 ? -11.899 5.920 22.399 1.00 62.34 147 VAL A O 1
ATOM 1163 N N . ALA A 1 148 ? -12.624 5.980 20.297 1.00 57.47 148 ALA A N 1
ATOM 1164 C CA . ALA A 1 148 ? -12.545 7.435 20.211 1.00 57.47 148 ALA A CA 1
ATOM 1165 C C . ALA A 1 148 ? -13.695 8.163 20.938 1.00 57.47 148 ALA A C 1
ATOM 1167 O O . ALA A 1 148 ? -13.547 9.341 21.272 1.00 57.47 148 ALA A O 1
ATOM 1168 N N . VAL A 1 149 ? -14.831 7.491 21.164 1.00 56.75 149 VAL A N 1
ATOM 1169 C CA . VAL A 1 149 ? -16.012 8.050 21.850 1.00 56.75 149 VAL A CA 1
ATOM 1170 C C . VAL A 1 149 ? -15.915 7.883 23.371 1.00 56.75 149 VAL A C 1
ATOM 1172 O O . VAL A 1 149 ? -16.415 8.734 24.108 1.00 56.75 149 VAL A O 1
ATOM 1175 N N . GLU A 1 150 ? -15.224 6.850 23.854 1.00 53.31 150 GLU A N 1
ATOM 1176 C CA . GLU A 1 150 ? -15.058 6.578 25.282 1.00 53.31 150 GLU A CA 1
ATOM 1177 C C . GLU A 1 150 ? -13.637 6.922 25.743 1.00 53.31 150 GLU A C 1
ATOM 1179 O O . GLU A 1 150 ? -12.681 6.163 25.584 1.00 53.31 150 GLU A O 1
ATOM 1184 N N . ALA A 1 151 ? -13.486 8.111 26.322 1.00 47.16 151 ALA A N 1
ATOM 1185 C CA . ALA A 1 151 ? -12.217 8.623 26.825 1.00 47.16 151 ALA A CA 1
ATOM 1186 C C . ALA A 1 151 ? -11.754 7.918 28.123 1.00 47.16 151 ALA A C 1
ATOM 1188 O O . ALA A 1 151 ? -11.624 8.594 29.132 1.00 47.16 151 ALA A O 1
ATOM 1189 N N . ASP A 1 152 ? -11.543 6.593 28.109 1.00 49.94 152 ASP A N 1
ATOM 1190 C CA . ASP A 1 152 ? -10.622 5.865 29.018 1.00 49.94 152 ASP A CA 1
ATOM 1191 C C . ASP A 1 152 ? -10.403 4.368 28.649 1.00 49.94 152 ASP A C 1
ATOM 1193 O O . ASP A 1 152 ? -10.186 3.528 29.517 1.00 49.94 152 ASP A O 1
ATOM 1197 N N . TYR A 1 153 ? -10.476 3.982 27.365 1.00 54.38 153 TYR A N 1
ATOM 1198 C CA . TYR A 1 153 ? -10.515 2.560 26.946 1.00 54.38 153 TYR A CA 1
ATOM 1199 C C . TYR A 1 153 ? -9.201 2.001 26.364 1.00 54.38 153 TYR A C 1
ATOM 1201 O O . TYR A 1 153 ? -9.205 1.117 25.508 1.00 54.38 153 TYR A O 1
ATOM 1209 N N . SER A 1 154 ? -8.041 2.482 26.819 1.00 54.03 154 SER A N 1
ATOM 1210 C CA . SER A 1 154 ? -6.736 2.010 26.314 1.00 54.03 154 SER A CA 1
ATOM 1211 C C . SER A 1 154 ? -6.518 0.501 26.496 1.00 54.03 154 SER A C 1
ATOM 1213 O O . SER A 1 154 ? -5.935 -0.137 25.623 1.00 54.03 154 SER A O 1
ATOM 1215 N N . HIS A 1 155 ? -7.020 -0.066 27.595 1.00 55.12 155 HIS A N 1
ATOM 1216 C CA . HIS A 1 155 ? -6.827 -1.474 27.941 1.00 55.12 155 HIS A CA 1
ATOM 1217 C C . HIS A 1 155 ? -7.719 -2.418 27.120 1.00 55.12 155 HIS A C 1
ATOM 1219 O O . HIS A 1 155 ? -7.262 -3.467 26.679 1.00 55.12 155 HIS A O 1
ATOM 1225 N N . GLU A 1 156 ? -8.971 -2.032 26.863 1.00 56.41 156 GLU A N 1
ATOM 1226 C CA . GLU A 1 156 ? -9.891 -2.833 26.042 1.00 56.41 156 GLU A CA 1
ATOM 1227 C C . GLU A 1 156 ? -9.597 -2.687 24.547 1.00 56.41 156 GLU A C 1
ATOM 1229 O O . GLU A 1 156 ? -9.774 -3.640 23.790 1.00 56.41 156 GLU A O 1
ATOM 1234 N N . LEU A 1 157 ? -9.073 -1.528 24.117 1.00 54.84 157 LEU A N 1
ATOM 1235 C CA . LEU A 1 157 ? -8.522 -1.375 22.774 1.00 54.84 157 LEU A CA 1
ATOM 1236 C C . LEU A 1 157 ? -7.447 -2.437 22.536 1.00 54.84 157 LEU A C 1
ATOM 1238 O O . LEU A 1 157 ? -7.514 -3.129 21.532 1.00 54.84 157 LEU A O 1
ATOM 1242 N N . GLU A 1 158 ? -6.486 -2.604 23.446 1.00 60.44 158 GLU A N 1
ATOM 1243 C CA . GLU A 1 158 ? -5.418 -3.597 23.274 1.00 60.44 158 GLU A CA 1
ATOM 1244 C C . GLU A 1 158 ? -5.955 -5.027 23.136 1.00 60.44 158 GLU A C 1
ATOM 1246 O O . GLU A 1 158 ? -5.471 -5.770 22.282 1.00 60.44 158 GLU A O 1
ATOM 1251 N N . ASP A 1 159 ? -7.004 -5.388 23.875 1.00 63.78 159 ASP A N 1
ATOM 1252 C CA . ASP A 1 159 ? -7.632 -6.708 23.769 1.00 63.78 159 ASP A CA 1
ATOM 1253 C C . ASP A 1 159 ? -8.360 -6.912 22.431 1.00 63.78 159 ASP A C 1
ATOM 1255 O O . ASP A 1 159 ? -8.263 -7.985 21.830 1.00 63.78 159 ASP A O 1
ATOM 1259 N N . VAL A 1 160 ? -9.046 -5.889 21.916 1.00 60.59 160 VAL A N 1
ATOM 1260 C CA . VAL A 1 160 ? -9.735 -5.970 20.617 1.00 60.59 160 VAL A CA 1
ATOM 1261 C C . VAL A 1 160 ? -8.746 -5.910 19.451 1.00 60.59 160 VAL A C 1
ATOM 1263 O O . VAL A 1 160 ? -8.892 -6.669 18.492 1.00 60.59 160 VAL A O 1
ATOM 1266 N N . ILE A 1 161 ? -7.711 -5.064 19.541 1.00 62.81 161 ILE A N 1
ATOM 1267 C CA . ILE A 1 161 ? -6.588 -5.033 18.592 1.00 62.81 161 ILE A CA 1
ATOM 1268 C C . ILE A 1 161 ? -5.980 -6.429 18.504 1.00 62.81 161 ILE A C 1
ATOM 1270 O O . ILE A 1 161 ? -5.814 -6.968 17.410 1.00 62.81 161 ILE A O 1
ATOM 1274 N N . ARG A 1 162 ? -5.712 -7.036 19.661 1.00 67.19 162 ARG A N 1
ATOM 1275 C CA . ARG A 1 162 ? -5.165 -8.380 19.742 1.00 67.19 162 ARG A CA 1
ATOM 1276 C C . ARG A 1 162 ? -6.107 -9.408 19.129 1.00 67.19 162 ARG A C 1
ATOM 1278 O O . ARG A 1 162 ? -5.647 -10.223 18.347 1.00 67.19 162 ARG A O 1
ATOM 1285 N N . GLN A 1 163 ? -7.408 -9.358 19.406 1.00 68.38 163 GLN A N 1
ATOM 1286 C CA . GLN A 1 163 ? -8.369 -10.288 18.803 1.00 68.38 163 GLN A CA 1
ATOM 1287 C C . GLN A 1 163 ? -8.440 -10.167 17.278 1.00 68.38 163 GLN A C 1
ATOM 1289 O O . GLN A 1 163 ? -8.464 -11.191 16.601 1.00 68.38 163 GLN A O 1
ATOM 1294 N N . LEU A 1 164 ? -8.441 -8.948 16.731 1.00 65.44 164 LEU A N 1
ATOM 1295 C CA . LEU A 1 164 ? -8.445 -8.724 15.281 1.00 65.44 164 LEU A CA 1
ATOM 1296 C C . LEU A 1 164 ? -7.136 -9.177 14.623 1.00 65.44 164 LEU A C 1
ATOM 1298 O O . LEU A 1 164 ? -7.172 -9.777 13.554 1.00 65.44 164 LEU A O 1
ATOM 1302 N N . ALA A 1 165 ? -5.992 -8.937 15.269 1.00 65.88 165 ALA A N 1
ATOM 1303 C CA . ALA A 1 165 ? -4.691 -9.421 14.805 1.00 65.88 165 ALA A CA 1
ATOM 1304 C C . ALA A 1 165 ? -4.533 -10.948 14.961 1.00 65.88 165 ALA A C 1
ATOM 1306 O O . ALA A 1 165 ? -3.762 -11.577 14.240 1.00 65.88 165 ALA A O 1
ATOM 1307 N N . GLU A 1 166 ? -5.246 -11.556 15.914 1.00 67.06 166 GLU A N 1
ATOM 1308 C CA . GLU A 1 166 ? -5.204 -12.990 16.198 1.00 67.06 166 GLU A CA 1
ATOM 1309 C C . GLU A 1 166 ? -6.251 -13.816 15.439 1.00 67.06 166 GLU A C 1
ATOM 1311 O O . GLU A 1 166 ? -6.164 -15.045 15.524 1.00 67.06 166 GLU A O 1
ATOM 1316 N N . GLN A 1 167 ? -7.188 -13.196 14.704 1.00 62.59 167 GLN A N 1
ATOM 1317 C CA . GLN A 1 167 ? -8.104 -13.919 13.814 1.00 62.59 167 GLN A CA 1
ATOM 1318 C C . GLN A 1 167 ? -7.303 -14.752 12.802 1.00 62.59 167 GLN A C 1
ATOM 1320 O O . GLN A 1 167 ? -6.288 -14.300 12.264 1.00 62.59 167 GLN A O 1
ATOM 1325 N N . ASP A 1 168 ? -7.757 -15.987 12.565 1.00 51.84 168 ASP A N 1
ATOM 1326 C CA . ASP A 1 168 ? -7.072 -16.988 11.729 1.00 51.84 168 ASP A CA 1
ATOM 1327 C C . ASP A 1 168 ? -6.781 -16.488 10.300 1.00 51.84 168 ASP A C 1
ATOM 1329 O O . ASP A 1 168 ? -5.858 -16.979 9.644 1.00 51.84 168 ASP A O 1
ATOM 1333 N N . ASP A 1 169 ? -7.509 -15.462 9.859 1.00 55.12 169 ASP A N 1
ATOM 1334 C CA . ASP A 1 169 ? -7.342 -14.793 8.572 1.00 55.12 169 ASP A CA 1
ATOM 1335 C C . ASP A 1 169 ? -6.044 -13.970 8.490 1.00 55.12 169 ASP A C 1
ATOM 1337 O O . ASP A 1 169 ? -5.497 -13.846 7.409 1.00 55.12 169 ASP A O 1
ATOM 1341 N N . VAL A 1 170 ? -5.485 -13.461 9.599 1.00 54.03 170 VAL A N 1
ATOM 1342 C CA . VAL A 1 170 ? -4.233 -12.665 9.601 1.00 54.03 170 VAL A CA 1
ATOM 1343 C C . VAL A 1 170 ? -3.004 -13.536 9.890 1.00 54.03 170 VAL A C 1
ATOM 1345 O O . VAL A 1 170 ? -1.937 -13.342 9.305 1.00 54.03 170 VAL A O 1
ATOM 1348 N N . LYS A 1 171 ? -3.142 -14.549 10.756 1.00 49.94 171 LYS A N 1
ATOM 1349 C CA . LYS A 1 171 ? -2.026 -15.424 11.171 1.00 49.94 171 LYS A CA 1
ATOM 1350 C C . LYS A 1 171 ? -1.547 -16.396 10.093 1.00 49.94 171 LYS A C 1
ATOM 1352 O O . LYS A 1 171 ? -0.383 -16.784 10.124 1.00 49.94 171 LYS A O 1
ATOM 1357 N N . ASN A 1 172 ? -2.408 -16.786 9.154 1.00 50.38 172 ASN A N 1
ATOM 1358 C CA . ASN A 1 172 ? -2.024 -17.678 8.053 1.00 50.38 172 ASN A CA 1
ATOM 1359 C C . ASN A 1 172 ? -1.382 -16.939 6.863 1.00 50.38 172 ASN A C 1
ATOM 1361 O O . ASN A 1 172 ? -0.918 -17.589 5.931 1.00 50.38 172 ASN A O 1
ATOM 1365 N N . LEU A 1 173 ? -1.339 -15.601 6.889 1.00 52.16 173 LEU A N 1
ATOM 1366 C CA . LEU A 1 173 ? -0.838 -14.767 5.789 1.00 52.16 173 LEU A CA 1
ATOM 1367 C C . LEU A 1 173 ? 0.627 -14.341 5.936 1.00 52.16 173 LEU A C 1
ATOM 1369 O O . LEU A 1 173 ? 1.219 -13.861 4.971 1.00 52.16 173 LEU A O 1
ATOM 1373 N N . SER A 1 174 ? 1.203 -14.494 7.131 1.00 45.41 174 SER A N 1
ATOM 1374 C CA . SER A 1 174 ? 2.595 -14.135 7.432 1.00 45.41 174 SER A CA 1
ATOM 1375 C C . SER A 1 174 ? 3.584 -15.307 7.321 1.00 45.41 174 SER A C 1
ATOM 1377 O O . SER A 1 174 ? 4.763 -15.132 7.634 1.00 45.41 174 SER A O 1
ATOM 1379 N N . GLN A 1 175 ? 3.128 -16.493 6.885 1.00 37.34 175 GLN A N 1
ATOM 1380 C CA . GLN A 1 175 ? 3.954 -17.700 6.706 1.00 37.34 175 GLN A CA 1
ATOM 1381 C C . GLN A 1 175 ? 4.294 -17.999 5.246 1.00 37.34 175 GLN A C 1
ATOM 1383 O O . GLN A 1 175 ? 3.414 -17.834 4.373 1.00 37.34 175 GLN A O 1
#

pLDDT: mean 80.8, std 18.43, range [33.62, 97.94]

Radius of gyration: 16.52 Å; chains: 1; bounding box: 39×36×44 Å

Foldseek 3Di:
DPCPCVPDPPLLNVLLLVLLVVLCCVLQVLQQDPQPLFGGWWQFLVPRDIAGEDEDAAQPRDDPVNLVSNLVSLVVVCVVCVVVVHDDDLASYAYEHQADDPVSHDVSQVCCCPVVVHYYAHQQRRVCRHQVDSCLSVLVCVLSVVCSVDPPCPPVSVVVSCVSSPPPSRVVTSD

Sequence (175 aa):
ALIYPRILGTSITTSFGTNIQKFTNDVLDAFGSTTSGIDIEFIDQVDGHKKYCQLKAGPNTLNKDDVETIVGHFKSTIRLARTNNLRVSLDDMIIGVIYGESDDLSGHYLRINNQYHHPVHVGQDFWHRLTGDEGFYEKLITVIGSVAVEADYSHELEDVIRQLAEQDDVKNLSQ